Protein AF-A0A9R1NC69-F1 (afdb_monomer_lite)

Secondary structure (DSSP, 8-state):
-EEEEE--TTS--EEEEEPP-GGGTT-TT-EEEEEEEE-SS-EEEEEEEESGGGGTSSSS-GGG-EEETTEEEEEEEEEEETTTTEEEEES-S-TTEEEEE-SS-EEEEETTT-TTSPSSEEEEPHHHHHHTTTEEEEETTTTEEEEPP--TT--TTT----S----HHHHHHH-TTTT---

Structure (mmCIF, N/CA/C/O backbone):
data_AF-A0A9R1NC69-F1
#
_entry.id   AF-A0A9R1NC69-F1
#
loop_
_atom_site.group_PDB
_atom_site.id
_atom_site.type_symbol
_atom_site.label_atom_id
_atom_site.label_alt_id
_atom_site.label_comp_id
_atom_site.label_asym_id
_atom_site.label_entity_id
_atom_site.label_seq_id
_atom_site.pdbx_PDB_ins_code
_atom_site.Cartn_x
_atom_site.Cartn_y
_atom_site.Cartn_z
_atom_site.occupancy
_atom_site.B_iso_or_equiv
_atom_site.auth_seq_id
_atom_site.auth_comp_id
_atom_site.auth_asym_id
_atom_site.auth_atom_id
_atom_site.pdbx_PDB_model_num
ATOM 1 N N . MET A 1 1 ? 2.629 17.373 4.154 1.00 51.84 1 MET A N 1
ATOM 2 C CA . MET A 1 1 ? 1.199 17.495 4.528 1.00 51.84 1 MET A CA 1
ATOM 3 C C . MET A 1 1 ? 0.353 16.430 3.828 1.00 51.84 1 MET A C 1
ATOM 5 O O . MET A 1 1 ? 0.490 16.294 2.618 1.00 51.84 1 MET A O 1
ATOM 9 N N . ILE A 1 2 ? -0.500 15.682 4.546 1.00 61.69 2 ILE A N 1
ATOM 10 C CA . ILE A 1 2 ? -1.491 14.776 3.927 1.00 61.69 2 ILE A CA 1
ATOM 11 C C . ILE A 1 2 ? -2.899 15.218 4.316 1.00 61.69 2 ILE A C 1
ATOM 13 O O . ILE A 1 2 ? -3.173 15.509 5.479 1.00 61.69 2 ILE A O 1
ATOM 17 N N . ILE A 1 3 ? -3.775 15.267 3.319 1.00 61.38 3 ILE A N 1
ATOM 18 C CA . ILE A 1 3 ? -5.159 15.696 3.445 1.00 61.38 3 ILE A CA 1
ATOM 19 C C . ILE A 1 3 ? -6.050 14.462 3.301 1.00 61.38 3 ILE A C 1
ATOM 21 O O . ILE A 1 3 ? -5.959 13.750 2.303 1.00 61.38 3 ILE A O 1
ATOM 25 N N . THR A 1 4 ? -6.899 14.211 4.293 1.00 62.62 4 THR A N 1
ATOM 26 C CA . THR A 1 4 ? -7.886 13.125 4.276 1.00 62.62 4 THR A CA 1
ATOM 27 C C . THR A 1 4 ? -9.305 13.680 4.392 1.00 62.62 4 THR A C 1
ATOM 29 O O . THR A 1 4 ? -9.508 14.802 4.851 1.00 62.62 4 THR A O 1
ATOM 32 N N . LEU A 1 5 ? -10.292 12.907 3.945 1.00 64.12 5 LEU A N 1
ATOM 33 C CA . LEU A 1 5 ? -11.713 13.215 4.101 1.00 64.12 5 LEU A CA 1
ATOM 34 C C . LEU A 1 5 ? -12.236 12.470 5.328 1.00 64.12 5 LEU A C 1
ATOM 36 O O . LEU A 1 5 ? -12.232 11.238 5.349 1.00 64.12 5 LEU A O 1
ATOM 40 N N . ASP A 1 6 ? -12.693 13.209 6.336 1.00 67.06 6 ASP A N 1
ATOM 41 C CA . ASP A 1 6 ? -13.438 12.623 7.445 1.00 67.06 6 ASP A CA 1
ATOM 42 C C . ASP A 1 6 ? -14.880 12.367 6.992 1.00 67.06 6 ASP A C 1
ATOM 44 O O . ASP A 1 6 ? -15.592 13.280 6.570 1.00 67.06 6 ASP A O 1
ATOM 48 N N . LEU A 1 7 ? -15.279 11.096 7.043 1.00 63.34 7 LEU A N 1
ATOM 49 C CA . LEU A 1 7 ? -16.597 10.601 6.645 1.00 63.34 7 LEU A CA 1
ATOM 50 C C . LEU A 1 7 ? -17.394 10.093 7.853 1.00 63.34 7 LEU A C 1
ATOM 52 O O . LEU A 1 7 ? -18.187 9.156 7.718 1.00 63.34 7 LEU A O 1
ATOM 56 N N . THR A 1 8 ? -17.152 10.654 9.041 1.00 67.50 8 THR A N 1
ATOM 57 C CA . THR A 1 8 ? -17.889 10.304 10.258 1.00 67.50 8 THR A CA 1
ATOM 58 C C . THR A 1 8 ? -19.404 10.377 10.000 1.00 67.50 8 THR A C 1
ATOM 60 O O . THR A 1 8 ? -19.908 11.425 9.585 1.00 67.50 8 THR A O 1
ATOM 63 N N . PRO A 1 9 ? -20.156 9.276 10.212 1.00 53.94 9 PRO A N 1
ATOM 64 C CA . PRO A 1 9 ? -21.583 9.235 9.906 1.00 53.94 9 PRO A CA 1
ATOM 65 C C . PRO A 1 9 ? -22.365 10.333 10.638 1.00 53.94 9 PRO A C 1
ATOM 67 O O . PRO A 1 9 ? -22.242 10.477 11.852 1.00 53.94 9 PRO A O 1
ATOM 70 N N . GLY A 1 10 ? -23.199 11.079 9.908 1.00 62.34 10 GLY A N 1
ATOM 71 C CA . GLY A 1 10 ? -24.035 12.150 10.468 1.00 62.34 10 GLY A CA 1
ATOM 72 C C . GLY A 1 10 ? -23.364 13.525 10.555 1.00 62.34 10 GLY A C 1
ATOM 73 O O . GLY A 1 10 ? -24.004 14.473 11.003 1.00 62.34 10 GLY A O 1
ATOM 74 N N . VAL A 1 11 ? -22.116 13.651 10.099 1.00 63.06 11 VAL A N 1
ATOM 75 C CA . VAL A 1 11 ? -21.401 14.924 9.945 1.00 63.06 11 VAL A CA 1
ATOM 76 C C . VAL A 1 11 ? -21.141 15.151 8.456 1.00 63.06 11 VAL A C 1
ATOM 78 O O . VAL A 1 11 ? -20.907 14.196 7.713 1.00 63.06 11 VAL A O 1
ATOM 81 N N . GLU A 1 12 ? -21.215 16.401 7.992 1.00 68.44 12 GLU A N 1
ATOM 82 C CA . GLU A 1 12 ? -20.831 16.718 6.614 1.00 68.44 12 GLU A CA 1
ATOM 83 C C . GLU A 1 12 ? -19.361 16.331 6.362 1.00 68.44 12 GLU A C 1
ATOM 85 O O . GLU A 1 12 ? -18.511 16.547 7.240 1.00 68.44 12 GLU A O 1
ATOM 90 N N . PRO A 1 13 ? -19.039 15.767 5.178 1.00 67.56 13 PRO A N 1
ATOM 91 C CA . PRO A 1 13 ? -17.668 15.439 4.824 1.00 67.56 13 PRO A CA 1
ATOM 92 C C . PRO A 1 13 ? -16.796 16.682 4.941 1.00 67.56 13 PRO A C 1
ATOM 94 O O . PRO A 1 13 ? -17.046 17.684 4.270 1.00 67.56 13 PRO A O 1
ATOM 97 N N . HIS A 1 14 ? -15.760 16.621 5.770 1.00 65.31 14 HIS A N 1
ATOM 98 C CA . HIS A 1 14 ? -14.835 17.733 5.921 1.00 65.31 14 HIS A CA 1
ATOM 99 C C . HIS A 1 14 ? -13.393 17.275 5.752 1.00 65.31 14 HIS A C 1
ATOM 101 O O . HIS A 1 14 ? -13.011 16.131 6.005 1.00 65.31 14 HIS A O 1
ATOM 107 N N . MET A 1 15 ? -12.593 18.205 5.250 1.00 72.06 15 MET A N 1
ATOM 108 C CA . MET A 1 15 ? -11.191 17.991 4.959 1.00 72.06 15 MET A CA 1
ATOM 109 C C . MET A 1 15 ? -10.388 18.059 6.261 1.00 72.06 15 MET A C 1
ATOM 111 O O . MET A 1 15 ? -10.395 19.082 6.946 1.00 72.06 15 MET A O 1
ATOM 115 N N . VAL A 1 16 ? -9.683 16.982 6.595 1.00 65.94 16 VAL A N 1
ATOM 116 C CA . VAL A 1 16 ? -8.802 16.906 7.762 1.00 65.94 16 VAL A CA 1
ATOM 117 C C . VAL A 1 16 ? -7.356 16.915 7.294 1.00 65.94 16 VAL A C 1
ATOM 119 O O . VAL A 1 16 ? -6.918 16.068 6.514 1.00 65.94 16 VAL A O 1
ATOM 122 N N . CYS A 1 17 ? -6.600 17.888 7.793 1.00 72.88 17 CYS A N 1
ATOM 123 C CA . CYS A 1 17 ? -5.154 17.909 7.652 1.00 72.88 17 CYS A CA 1
ATOM 124 C C . CYS A 1 17 ? -4.542 17.030 8.745 1.00 72.88 17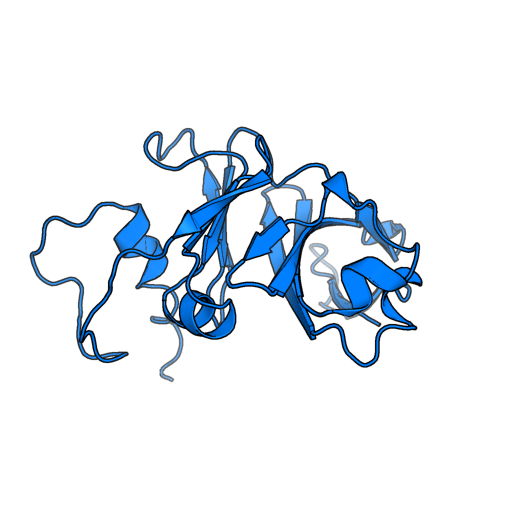 CYS A C 1
ATOM 126 O O . CYS A 1 17 ? -4.765 17.267 9.936 1.00 72.88 17 CYS A O 1
ATOM 128 N N . LEU A 1 18 ? -3.786 16.014 8.337 1.00 69.75 18 LEU A N 1
ATOM 129 C CA . LEU A 1 18 ? -2.946 15.242 9.243 1.00 69.75 18 LEU A CA 1
ATOM 130 C C . LEU A 1 18 ? -1.601 15.954 9.372 1.00 69.75 18 LEU A C 1
ATOM 132 O O . LEU A 1 18 ? -1.082 16.480 8.379 1.00 69.75 18 LEU A O 1
ATOM 136 N N . LEU A 1 19 ? -1.051 15.968 10.592 1.00 63.19 19 LEU A N 1
ATOM 137 C CA . LEU A 1 19 ? 0.266 16.546 10.870 1.00 63.19 19 LEU A CA 1
ATOM 138 C C . LEU A 1 19 ? 1.288 16.064 9.834 1.00 63.19 19 LEU A C 1
ATOM 140 O O . LEU A 1 19 ? 1.291 14.891 9.452 1.00 63.19 19 LEU A O 1
ATOM 144 N N . GLU A 1 20 ? 2.138 16.980 9.361 1.00 59.47 20 GLU A N 1
ATOM 145 C CA . GLU A 1 20 ? 3.217 16.618 8.449 1.00 59.47 20 GLU A CA 1
ATOM 146 C C . GLU A 1 20 ? 4.074 15.538 9.094 1.00 59.47 20 GLU A C 1
ATOM 148 O O . GLU A 1 20 ? 4.577 15.735 10.196 1.00 59.47 20 GLU A O 1
ATOM 153 N N . ASP A 1 21 ? 4.216 14.392 8.424 1.00 62.47 21 ASP A N 1
ATOM 154 C CA . ASP A 1 21 ? 5.148 13.361 8.861 1.00 62.47 21 ASP A CA 1
ATOM 155 C C . ASP A 1 21 ? 6.557 13.962 8.763 1.00 62.47 21 ASP A C 1
ATOM 157 O O . ASP A 1 21 ? 7.023 14.208 7.646 1.00 62.47 21 ASP A O 1
ATOM 161 N N . PRO A 1 22 ? 7.235 14.245 9.892 1.00 58.97 22 PRO A N 1
ATOM 162 C CA . PRO A 1 22 ? 8.525 14.926 9.877 1.00 58.97 22 PRO A CA 1
ATOM 163 C C . PRO A 1 22 ? 9.591 14.108 9.135 1.00 58.97 22 PRO A C 1
ATOM 165 O O . PRO A 1 22 ? 10.562 14.678 8.643 1.00 58.97 22 PRO A O 1
ATOM 168 N N . ARG A 1 23 ? 9.371 12.793 8.961 1.00 62.47 23 ARG A N 1
ATOM 169 C CA . ARG A 1 23 ? 10.196 11.918 8.114 1.00 62.47 23 ARG A CA 1
ATOM 170 C C . ARG A 1 23 ? 10.126 12.263 6.628 1.00 62.47 23 ARG A C 1
ATOM 1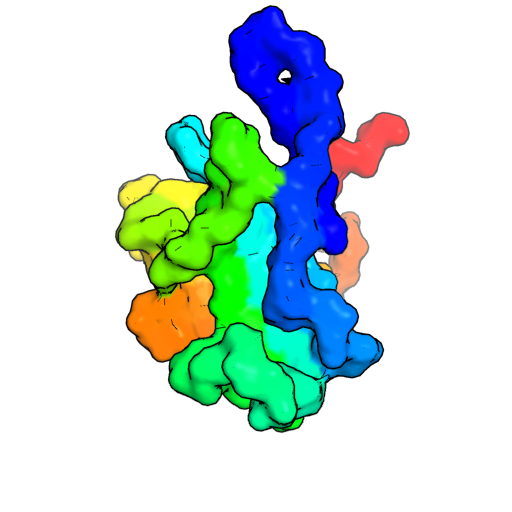72 O O . ARG A 1 23 ? 10.964 11.800 5.874 1.00 62.47 23 ARG A O 1
ATOM 179 N N . LEU A 1 24 ? 9.140 13.038 6.178 1.00 59.06 24 LEU A N 1
ATOM 180 C CA . LEU A 1 24 ? 8.973 13.411 4.769 1.00 59.06 24 LEU A CA 1
ATOM 181 C C . LEU A 1 24 ? 9.512 14.803 4.430 1.00 59.06 24 LEU A C 1
ATOM 183 O O . LEU A 1 24 ? 9.681 15.118 3.256 1.00 59.06 24 LEU A O 1
ATOM 187 N N . VAL A 1 25 ? 9.784 15.634 5.437 1.00 52.25 25 VAL A N 1
ATOM 188 C CA . VAL A 1 25 ? 10.065 17.069 5.258 1.00 52.25 25 VAL A CA 1
ATOM 189 C C . VAL A 1 25 ? 11.441 17.330 4.615 1.00 52.25 25 VAL A C 1
ATOM 191 O O . VAL A 1 25 ? 11.655 18.402 4.063 1.00 52.25 25 VAL A O 1
ATOM 194 N N . ASN A 1 26 ? 12.342 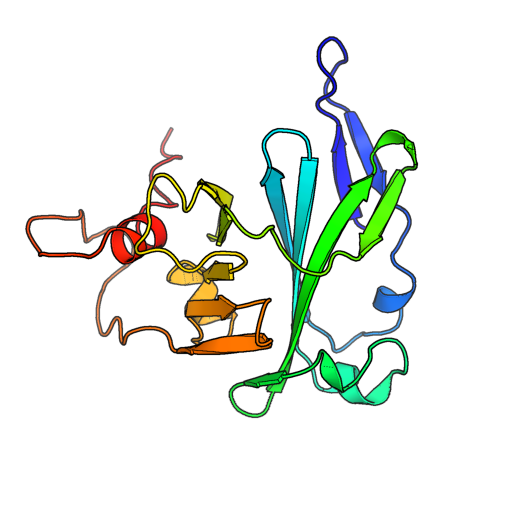16.338 4.583 1.00 54.28 26 ASN A N 1
ATOM 195 C CA . ASN A 1 26 ? 13.741 16.519 4.163 1.00 54.28 26 ASN A CA 1
ATOM 196 C C . ASN A 1 26 ? 14.188 15.681 2.948 1.00 54.28 26 ASN A C 1
ATOM 198 O O . ASN A 1 26 ? 15.388 15.516 2.731 1.00 54.28 26 ASN A O 1
ATOM 202 N N . HIS A 1 27 ? 13.273 15.139 2.139 1.00 60.41 27 HIS A N 1
ATOM 203 C CA . HIS A 1 27 ? 13.650 14.216 1.060 1.00 60.41 27 HIS A CA 1
ATOM 204 C C . HIS A 1 27 ? 13.265 14.712 -0.336 1.00 60.41 27 HIS A C 1
ATOM 206 O O . HIS A 1 27 ? 12.375 14.167 -0.980 1.00 60.41 27 HIS A O 1
ATOM 212 N N . HIS A 1 28 ? 13.994 15.711 -0.839 1.00 60.25 28 HIS A N 1
ATOM 213 C CA . HIS A 1 28 ? 13.793 16.268 -2.185 1.00 60.25 28 HIS A CA 1
ATOM 214 C C . HIS A 1 28 ? 13.991 15.263 -3.341 1.00 60.25 28 HIS A C 1
ATOM 216 O O . HIS A 1 28 ? 13.579 15.551 -4.460 1.00 60.25 28 HIS A O 1
ATOM 222 N N . GLU A 1 29 ? 14.569 14.083 -3.083 1.00 72.44 29 GLU A N 1
ATOM 223 C CA . GLU A 1 29 ? 14.797 13.033 -4.096 1.00 72.44 29 GLU A CA 1
ATOM 224 C C . GLU A 1 29 ? 14.098 11.700 -3.769 1.00 72.44 29 GLU A C 1
ATOM 226 O O . GLU A 1 29 ? 14.343 10.694 -4.435 1.00 72.44 29 GLU A O 1
ATOM 231 N N . THR A 1 30 ? 13.230 11.668 -2.750 1.00 79.25 30 THR A N 1
ATOM 232 C CA . THR A 1 30 ? 12.379 10.500 -2.481 1.00 79.25 30 THR A CA 1
ATOM 233 C C . THR A 1 30 ? 11.013 10.738 -3.100 1.00 79.25 30 THR A C 1
ATOM 235 O O . THR A 1 30 ? 10.306 11.677 -2.737 1.00 79.25 30 THR A O 1
ATOM 238 N N . ILE A 1 31 ? 10.622 9.866 -4.024 1.00 82.38 31 ILE A N 1
ATOM 239 C CA . ILE A 1 31 ? 9.283 9.875 -4.606 1.00 82.38 31 ILE A CA 1
ATOM 240 C C . ILE A 1 31 ? 8.374 9.042 -3.708 1.00 82.38 31 ILE A C 1
ATOM 242 O O . ILE A 1 31 ? 8.742 7.944 -3.292 1.00 82.38 31 ILE A O 1
ATOM 246 N N . ILE A 1 32 ? 7.192 9.579 -3.405 1.00 84.44 32 ILE A N 1
ATOM 247 C CA . ILE A 1 32 ? 6.233 8.973 -2.482 1.00 84.44 32 ILE A CA 1
ATOM 248 C C . ILE A 1 32 ? 4.882 8.871 -3.171 1.00 84.44 32 ILE A C 1
ATOM 250 O O . ILE A 1 32 ? 4.322 9.871 -3.619 1.00 84.44 32 ILE A O 1
ATOM 254 N N . TYR A 1 33 ? 4.333 7.666 -3.181 1.00 84.31 33 TYR A N 1
ATOM 255 C CA . TYR A 1 33 ? 2.970 7.389 -3.598 1.00 84.31 33 TYR A CA 1
ATOM 256 C C . TYR A 1 33 ? 2.165 6.910 -2.395 1.00 84.31 33 TYR A C 1
ATOM 258 O O . TYR A 1 33 ? 2.546 5.929 -1.765 1.00 84.31 33 TYR A O 1
ATOM 266 N N . SER A 1 34 ? 1.062 7.592 -2.080 1.00 86.12 34 SER A N 1
ATOM 267 C CA . SER A 1 34 ? 0.217 7.291 -0.917 1.00 86.12 34 SER A CA 1
ATOM 268 C C . SER A 1 34 ? -1.197 6.920 -1.354 1.00 86.12 34 SER A C 1
ATOM 270 O O . SER A 1 34 ? -1.806 7.643 -2.140 1.00 86.12 34 SER A O 1
ATOM 272 N N . TYR A 1 35 ? -1.739 5.840 -0.793 1.00 85.69 35 TYR A N 1
ATOM 273 C CA . TYR A 1 35 ? -3.075 5.334 -1.105 1.00 85.69 35 TYR A CA 1
ATOM 274 C C . TYR A 1 35 ? -3.863 5.068 0.166 1.00 85.69 35 TYR A C 1
ATOM 276 O O . TYR A 1 35 ? -3.378 4.375 1.057 1.00 85.69 35 TYR A O 1
ATOM 284 N N . LEU A 1 36 ? -5.090 5.580 0.238 1.00 88.25 36 LEU A N 1
ATOM 285 C CA . LEU A 1 36 ? -5.996 5.278 1.341 1.00 88.25 36 LEU A CA 1
ATOM 286 C C . LEU A 1 36 ? -6.719 3.966 1.068 1.00 88.25 36 LEU A C 1
ATOM 288 O O . LEU A 1 36 ? -7.487 3.883 0.121 1.00 88.25 36 LEU A O 1
ATOM 292 N N . VAL A 1 37 ? -6.509 2.977 1.927 1.00 86.69 37 VAL A N 1
ATOM 293 C CA . VAL A 1 37 ? -7.169 1.675 1.886 1.00 86.69 37 VAL A CA 1
ATOM 294 C C . VAL A 1 37 ? -8.148 1.594 3.051 1.00 86.69 37 VAL A C 1
ATOM 296 O O . VAL A 1 37 ? -7.766 1.669 4.219 1.00 86.69 37 VAL A O 1
ATOM 299 N N . ARG A 1 38 ? -9.436 1.432 2.747 1.00 83.19 38 ARG A N 1
ATOM 300 C CA . ARG A 1 38 ? -10.465 1.261 3.775 1.00 83.19 38 ARG A CA 1
ATOM 301 C C . ARG A 1 38 ? -10.520 -0.197 4.234 1.00 83.19 38 ARG A C 1
ATOM 303 O O . ARG A 1 38 ? -10.878 -1.075 3.454 1.00 83.19 38 ARG A O 1
ATOM 310 N N . SER A 1 39 ? -10.222 -0.420 5.509 1.00 76.56 39 SER A N 1
ATOM 311 C CA . SER A 1 39 ? -10.578 -1.626 6.257 1.00 76.56 39 SER A CA 1
ATOM 312 C C . SER A 1 39 ? -11.938 -1.420 6.937 1.00 76.56 39 SER A C 1
ATOM 314 O O . SER A 1 39 ? -12.395 -0.289 7.093 1.00 76.56 39 SER A O 1
ATOM 316 N N . HIS A 1 40 ? -12.615 -2.501 7.327 1.00 74.69 40 HIS A N 1
ATOM 317 C CA . HIS A 1 40 ? -13.974 -2.468 7.894 1.00 74.69 40 HIS A CA 1
ATOM 318 C C . HIS A 1 40 ? -14.175 -1.376 8.960 1.00 74.69 40 HIS A C 1
ATOM 320 O O . HIS A 1 40 ? -15.129 -0.603 8.880 1.00 74.69 40 HIS A O 1
ATOM 326 N N . ASP A 1 41 ? -13.264 -1.320 9.930 1.00 80.56 41 ASP A N 1
ATOM 327 C CA . ASP A 1 41 ? -13.284 -0.443 11.103 1.00 80.56 41 ASP A CA 1
ATOM 328 C C . ASP A 1 41 ? -12.187 0.632 11.079 1.00 80.56 41 ASP A C 1
ATOM 330 O O . ASP A 1 41 ? -12.144 1.492 11.954 1.00 80.56 41 ASP A O 1
ATOM 334 N N . ARG A 1 42 ? -11.288 0.584 10.091 1.00 85.12 42 ARG A N 1
ATOM 335 C CA . ARG A 1 42 ? -10.042 1.356 10.070 1.00 85.12 42 ARG A CA 1
ATOM 336 C C . ARG A 1 42 ? -9.762 1.927 8.695 1.00 85.12 42 ARG A C 1
ATOM 338 O O . ARG A 1 42 ? -10.062 1.315 7.674 1.00 85.12 42 ARG A O 1
ATOM 345 N N . MET A 1 43 ? -9.116 3.082 8.655 1.00 88.75 43 MET A N 1
ATOM 346 C CA . MET A 1 43 ? -8.563 3.631 7.424 1.00 88.75 43 MET A CA 1
ATOM 347 C C . MET A 1 43 ? -7.047 3.487 7.473 1.00 88.75 43 MET A C 1
ATOM 349 O O . MET A 1 43 ? -6.400 3.985 8.389 1.00 88.75 43 MET A O 1
ATOM 353 N N . LEU A 1 44 ? -6.491 2.773 6.502 1.00 91.12 44 LEU A N 1
ATOM 354 C CA . LEU A 1 44 ? -5.057 2.598 6.344 1.00 91.12 44 LEU A CA 1
ATOM 355 C C . LEU A 1 44 ? -4.561 3.488 5.211 1.00 91.12 44 LEU A C 1
ATOM 357 O O . LEU A 1 44 ? -5.286 3.788 4.267 1.00 91.12 44 LEU A O 1
ATOM 361 N N . MET A 1 45 ? -3.301 3.873 5.282 1.00 90.88 45 MET A N 1
ATOM 362 C CA . MET A 1 45 ? -2.563 4.514 4.217 1.00 90.88 45 MET A CA 1
ATOM 363 C C . MET A 1 45 ? -1.386 3.625 3.856 1.00 90.88 45 MET A C 1
ATOM 365 O O . MET A 1 45 ? -0.508 3.387 4.681 1.00 90.88 45 MET A O 1
ATOM 369 N N . VAL A 1 46 ? -1.375 3.144 2.620 1.00 89.81 46 VAL A N 1
ATOM 370 C CA . VAL A 1 46 ? -0.252 2.406 2.052 1.00 89.81 46 VAL A CA 1
ATOM 371 C C . VAL A 1 46 ? 0.634 3.404 1.326 1.00 89.81 46 VAL A C 1
ATOM 373 O O . VAL A 1 46 ? 0.149 4.120 0.448 1.00 89.81 46 VAL A O 1
ATOM 376 N N . ARG A 1 47 ? 1.916 3.469 1.691 1.00 89.62 47 ARG A N 1
ATOM 377 C CA . ARG A 1 47 ? 2.898 4.323 1.020 1.00 89.62 47 ARG A CA 1
ATOM 378 C C . ARG A 1 47 ? 3.962 3.487 0.343 1.00 89.62 47 ARG A C 1
ATOM 380 O O . ARG A 1 47 ? 4.553 2.623 0.979 1.00 89.62 47 ARG A O 1
ATOM 387 N N . TYR A 1 48 ? 4.246 3.808 -0.908 1.00 88.31 48 TYR A N 1
ATOM 388 C CA . TYR A 1 48 ? 5.446 3.355 -1.590 1.00 88.31 48 TYR A CA 1
ATOM 389 C C . TYR A 1 48 ? 6.404 4.521 -1.737 1.00 88.31 48 TYR A C 1
ATOM 391 O O . TYR A 1 48 ? 6.057 5.557 -2.307 1.00 88.31 48 TYR A O 1
ATOM 399 N N . LEU A 1 49 ? 7.598 4.338 -1.195 1.00 88.31 49 LEU A N 1
ATOM 400 C CA . LEU A 1 49 ? 8.684 5.291 -1.255 1.00 88.31 49 LEU A CA 1
ATOM 401 C C . LEU A 1 49 ? 9.812 4.668 -2.062 1.00 88.31 49 LEU A C 1
ATOM 403 O O . LEU A 1 49 ? 10.156 3.508 -1.844 1.00 88.31 49 LEU A O 1
ATOM 407 N N . PHE A 1 50 ? 10.425 5.439 -2.950 1.00 86.44 50 PHE A N 1
ATOM 408 C CA . PHE A 1 50 ? 11.667 5.033 -3.596 1.00 86.44 50 PHE A CA 1
ATOM 409 C C . PHE A 1 50 ? 12.548 6.239 -3.892 1.00 86.44 50 PHE A C 1
ATOM 411 O O . PHE A 1 50 ? 12.066 7.345 -4.146 1.00 86.44 50 PHE A O 1
ATOM 418 N N . GLY A 1 51 ? 13.855 6.013 -3.845 1.00 84.38 51 GLY A N 1
ATOM 419 C CA . GLY A 1 51 ? 14.854 7.058 -4.024 1.00 84.38 51 GLY A CA 1
ATOM 420 C C . GLY A 1 51 ? 16.138 6.742 -3.272 1.00 84.38 51 GLY A C 1
ATOM 421 O O . GLY A 1 51 ? 16.132 6.069 -2.243 1.00 84.38 51 GLY A O 1
ATOM 422 N N . THR A 1 52 ? 17.256 7.249 -3.780 1.00 79.81 52 THR A N 1
ATOM 423 C CA . THR A 1 52 ? 18.600 7.042 -3.214 1.00 79.81 52 THR A CA 1
ATOM 424 C C . THR A 1 52 ? 18.729 7.559 -1.780 1.00 79.81 52 THR A C 1
ATOM 426 O O . THR A 1 52 ? 19.463 6.980 -0.981 1.00 79.81 52 THR A O 1
ATOM 429 N N . ASN A 1 53 ? 17.960 8.590 -1.421 1.00 79.25 53 ASN A N 1
ATOM 430 C CA . ASN A 1 53 ? 17.990 9.202 -0.092 1.00 79.25 53 ASN A CA 1
ATOM 431 C C . ASN A 1 53 ? 17.354 8.361 1.017 1.00 79.25 53 ASN A C 1
ATOM 433 O O . ASN A 1 53 ? 17.574 8.669 2.189 1.00 79.25 53 ASN A O 1
ATOM 437 N N . LEU A 1 54 ? 16.634 7.279 0.687 1.00 80.44 54 LEU A N 1
ATOM 438 C CA . LEU A 1 54 ? 16.133 6.346 1.702 1.00 80.44 54 LEU A CA 1
ATOM 439 C C . LEU A 1 54 ? 17.269 5.753 2.549 1.00 80.44 54 LEU A C 1
ATOM 441 O O . LEU A 1 54 ? 17.065 5.500 3.730 1.00 80.44 54 LEU A O 1
ATOM 445 N N . LEU A 1 55 ? 18.467 5.606 1.975 1.00 76.69 55 LEU A N 1
ATOM 446 C CA . LEU A 1 55 ? 19.648 5.074 2.663 1.00 76.69 55 LEU A CA 1
ATOM 447 C C . LEU A 1 55 ? 20.490 6.146 3.380 1.00 76.69 55 LEU A C 1
ATOM 449 O O . LEU A 1 55 ? 21.384 5.803 4.142 1.00 76.69 55 LEU A O 1
ATOM 453 N N . GLN A 1 56 ? 20.255 7.440 3.134 1.00 70.38 56 GLN A N 1
ATOM 454 C CA . GLN A 1 56 ? 21.163 8.517 3.573 1.00 70.38 56 GLN A CA 1
ATOM 455 C C . GLN A 1 56 ? 20.617 9.368 4.735 1.00 70.38 56 GLN A C 1
ATOM 457 O O . GLN A 1 56 ? 21.336 10.203 5.277 1.00 70.38 56 GLN A O 1
ATOM 462 N N . GLY A 1 57 ? 19.350 9.184 5.126 1.00 62.56 57 GLY A N 1
ATOM 463 C CA . GLY A 1 57 ? 18.611 10.179 5.912 1.00 62.56 57 GLY A CA 1
ATOM 464 C C . GLY A 1 57 ? 18.326 9.878 7.386 1.00 62.56 57 GLY A C 1
ATOM 465 O O . GLY A 1 57 ? 17.667 10.696 8.019 1.00 62.56 57 GLY A O 1
ATOM 466 N N . GLY A 1 58 ? 18.723 8.724 7.938 1.00 60.91 58 GLY A N 1
ATOM 467 C CA . GLY A 1 58 ? 18.476 8.354 9.349 1.00 60.91 58 GLY A CA 1
ATOM 468 C C . GLY A 1 58 ? 16.999 8.281 9.794 1.00 60.91 58 GLY A C 1
ATOM 469 O O . GLY A 1 58 ? 16.726 7.987 10.953 1.00 60.91 58 GLY A O 1
ATOM 470 N N . GLY A 1 59 ? 16.041 8.553 8.900 1.00 66.19 59 GLY A N 1
ATOM 471 C CA . GLY A 1 59 ? 14.600 8.561 9.181 1.00 66.19 59 GLY A CA 1
ATOM 472 C C . GLY A 1 59 ? 13.910 7.204 9.020 1.00 66.19 59 GLY A C 1
ATOM 473 O O . GLY A 1 59 ? 12.741 7.070 9.388 1.00 66.19 59 GLY A O 1
ATOM 474 N N . TYR A 1 60 ? 14.620 6.210 8.482 1.00 75.75 60 TYR A N 1
ATOM 475 C CA . TYR A 1 60 ? 14.115 4.871 8.192 1.00 75.75 60 TYR A CA 1
ATOM 476 C C . TYR A 1 60 ? 15.163 3.816 8.548 1.00 75.75 60 TYR A C 1
ATOM 478 O O . TYR A 1 60 ? 16.349 4.020 8.296 1.00 75.75 60 TYR A O 1
ATOM 486 N N . ASN A 1 61 ? 14.718 2.687 9.104 1.00 80.94 61 ASN A N 1
ATOM 487 C CA . ASN A 1 61 ? 15.595 1.545 9.349 1.00 80.94 61 ASN A CA 1
ATOM 488 C C . ASN A 1 61 ? 15.952 0.872 8.017 1.00 80.94 61 ASN A C 1
ATOM 490 O O . ASN A 1 61 ? 15.071 0.641 7.184 1.00 80.94 61 ASN A O 1
ATOM 494 N N . GLU A 1 62 ? 17.222 0.504 7.843 1.00 82.81 62 GLU A N 1
ATOM 495 C CA . GLU A 1 62 ? 17.707 -0.191 6.640 1.00 82.81 62 GLU A CA 1
ATOM 496 C C . GLU A 1 62 ? 16.995 -1.535 6.411 1.00 82.81 62 GLU A C 1
ATOM 498 O O . GLU A 1 62 ? 16.749 -1.914 5.273 1.00 82.81 62 GLU A O 1
ATOM 503 N N . GLU A 1 63 ? 16.569 -2.216 7.480 1.00 85.69 63 GLU A N 1
ATOM 504 C CA . GLU A 1 63 ? 15.845 -3.501 7.434 1.00 85.69 63 GLU A CA 1
ATOM 505 C C . GLU A 1 63 ? 14.435 -3.427 6.814 1.00 85.69 63 GLU A C 1
ATOM 507 O O . GLU A 1 63 ? 13.801 -4.454 6.561 1.00 85.69 63 GLU A O 1
ATOM 512 N N . ASP A 1 64 ? 13.902 -2.219 6.636 1.00 85.50 64 ASP A N 1
ATOM 513 C CA . ASP A 1 64 ? 12.610 -1.967 5.994 1.00 85.50 64 ASP A CA 1
ATOM 514 C C . ASP A 1 64 ? 12.770 -1.544 4.527 1.00 85.50 64 ASP A C 1
ATOM 516 O O . ASP A 1 64 ? 11.776 -1.354 3.820 1.00 85.50 64 ASP A O 1
ATOM 520 N N . ILE A 1 65 ? 14.012 -1.340 4.082 1.00 88.62 65 ILE A N 1
ATOM 521 C CA . ILE A 1 65 ? 14.343 -0.898 2.735 1.00 88.62 65 ILE A CA 1
ATOM 522 C C . ILE A 1 65 ? 14.748 -2.126 1.928 1.00 88.62 65 ILE A C 1
ATOM 524 O O . ILE A 1 65 ? 15.677 -2.850 2.274 1.00 88.62 65 ILE A O 1
ATOM 528 N N . PHE A 1 66 ? 14.057 -2.348 0.817 1.00 87.56 66 PHE A N 1
ATOM 529 C CA . PHE A 1 66 ? 14.396 -3.388 -0.141 1.00 87.56 66 PHE A CA 1
ATOM 530 C C . PHE A 1 66 ? 14.964 -2.770 -1.416 1.00 87.56 66 PHE A C 1
ATOM 532 O O . PHE A 1 66 ? 14.626 -1.650 -1.806 1.00 87.56 66 PHE A O 1
ATOM 539 N N . MET A 1 67 ? 15.831 -3.523 -2.087 1.00 86.00 67 MET A N 1
ATOM 540 C CA . MET A 1 67 ? 16.363 -3.144 -3.391 1.00 86.00 67 MET A CA 1
ATOM 541 C C . MET A 1 67 ? 15.471 -3.724 -4.481 1.00 86.00 67 MET A C 1
ATOM 543 O O . MET A 1 67 ? 15.267 -4.935 -4.540 1.00 86.00 67 MET A O 1
ATOM 547 N N . TRP A 1 68 ? 14.967 -2.872 -5.370 1.00 81.44 68 TRP A N 1
ATOM 548 C CA . TRP A 1 68 ? 14.237 -3.320 -6.550 1.00 81.44 68 TRP A CA 1
ATOM 549 C C . TRP A 1 68 ? 14.739 -2.603 -7.799 1.00 81.44 68 TRP A C 1
ATOM 551 O O . TRP A 1 68 ? 14.666 -1.376 -7.885 1.00 81.44 68 TRP A O 1
ATOM 561 N N . GLN A 1 69 ? 15.277 -3.372 -8.754 1.00 81.19 69 GLN A N 1
ATOM 562 C CA . GLN A 1 69 ? 15.980 -2.848 -9.936 1.00 81.19 69 GLN A CA 1
ATOM 563 C C . GLN A 1 69 ? 16.985 -1.742 -9.563 1.00 81.19 69 GLN A C 1
ATOM 565 O O . GLN A 1 69 ? 16.907 -0.617 -10.062 1.00 81.19 69 GLN A O 1
ATOM 570 N N . ASP A 1 70 ? 17.858 -2.053 -8.600 1.00 81.88 70 ASP A N 1
ATOM 571 C CA . ASP A 1 70 ? 18.908 -1.167 -8.076 1.00 81.88 70 ASP A CA 1
ATOM 572 C C . ASP A 1 70 ? 18.409 0.154 -7.466 1.00 81.88 70 ASP A C 1
ATOM 574 O O . ASP A 1 70 ? 19.178 1.093 -7.265 1.00 81.88 70 ASP A O 1
ATOM 578 N N . CYS A 1 71 ? 17.121 0.235 -7.122 1.00 83.69 71 CYS A N 1
ATOM 579 C CA . CYS A 1 71 ? 16.547 1.383 -6.438 1.00 83.69 71 CYS A CA 1
ATOM 580 C C . CYS A 1 71 ? 16.121 1.025 -5.017 1.00 83.69 71 CYS A C 1
ATOM 582 O O . CYS A 1 71 ? 15.278 0.133 -4.848 1.00 83.69 71 CYS A O 1
ATOM 584 N N . PRO A 1 72 ? 16.644 1.743 -4.007 1.00 88.25 72 PRO A N 1
ATOM 585 C CA . PRO A 1 72 ? 16.143 1.635 -2.650 1.00 88.25 72 PRO A CA 1
ATOM 586 C C . PRO A 1 72 ? 14.659 1.979 -2.639 1.00 88.25 72 PRO A C 1
ATOM 588 O O . PRO A 1 72 ? 14.242 3.016 -3.165 1.00 88.25 72 PRO A O 1
ATOM 591 N N . SER A 1 73 ? 13.875 1.076 -2.073 1.00 87.81 73 SER A N 1
ATOM 592 C CA . SER A 1 73 ? 12.423 1.130 -2.042 1.00 87.81 73 SER A CA 1
ATOM 593 C C . SER A 1 73 ? 11.922 0.726 -0.662 1.00 87.81 73 SER A C 1
ATOM 595 O O . SER A 1 73 ? 12.537 -0.088 0.021 1.00 87.81 73 SER A O 1
ATOM 597 N N . ARG A 1 74 ? 10.790 1.282 -0.245 1.00 89.31 74 ARG A N 1
ATOM 598 C CA . ARG A 1 74 ? 10.154 0.974 1.035 1.00 89.31 74 ARG A CA 1
ATOM 599 C C . ARG A 1 74 ? 8.645 1.000 0.868 1.00 89.31 74 ARG A C 1
ATOM 601 O O . ARG A 1 74 ? 8.101 1.900 0.228 1.00 89.31 74 ARG A O 1
ATOM 608 N N . MET A 1 75 ? 7.982 0.013 1.455 1.00 90.88 75 MET A N 1
ATOM 609 C CA . MET A 1 75 ? 6.529 -0.038 1.538 1.00 90.88 75 MET A CA 1
ATOM 610 C C . MET A 1 75 ? 6.122 0.152 2.993 1.00 90.88 75 MET A C 1
ATOM 612 O O . MET A 1 75 ? 6.667 -0.494 3.882 1.00 90.88 75 MET A O 1
ATOM 616 N N . GLU A 1 76 ? 5.168 1.037 3.246 1.00 91.06 76 GLU A N 1
ATOM 617 C CA . GLU A 1 76 ? 4.696 1.333 4.594 1.00 91.06 76 GLU A CA 1
ATOM 618 C C . GLU A 1 76 ? 3.186 1.239 4.684 1.00 91.06 76 GLU A C 1
ATOM 620 O O . GLU A 1 76 ? 2.471 1.557 3.732 1.00 91.06 76 GLU A O 1
ATOM 625 N N . VAL A 1 77 ? 2.709 0.876 5.871 1.00 91.81 77 VAL A N 1
ATOM 626 C CA . VAL A 1 77 ? 1.300 0.964 6.234 1.00 91.81 77 VAL A CA 1
ATOM 627 C C . VAL A 1 77 ? 1.184 1.859 7.449 1.00 91.81 77 VAL A C 1
ATOM 629 O O . VAL A 1 77 ? 1.884 1.678 8.445 1.00 91.81 77 VAL A O 1
ATOM 632 N N . LEU A 1 78 ? 0.290 2.831 7.362 1.00 91.19 78 LEU A N 1
ATOM 633 C CA . LEU A 1 78 ? -0.026 3.742 8.446 1.00 91.19 78 LEU A CA 1
ATOM 634 C C . LEU A 1 78 ? -1.520 3.670 8.723 1.00 91.19 78 LEU A C 1
ATOM 636 O O . LEU A 1 78 ? -2.325 3.791 7.807 1.00 91.19 78 LEU A O 1
ATOM 640 N N . GLU A 1 79 ? -1.913 3.517 9.974 1.00 91.38 79 GLU A N 1
ATOM 641 C CA . GLU A 1 79 ? -3.292 3.749 10.374 1.00 91.38 79 GLU A CA 1
ATOM 642 C C . GLU A 1 79 ? -3.553 5.254 10.466 1.00 91.38 79 GLU A C 1
ATOM 644 O O . GLU A 1 79 ? -2.754 6.015 11.022 1.00 91.38 79 GLU A O 1
ATOM 649 N N . VAL A 1 80 ? -4.673 5.679 9.888 1.00 89.00 80 VAL A N 1
ATOM 650 C CA . VAL A 1 80 ? -5.148 7.057 9.927 1.00 89.00 80 VAL A CA 1
ATOM 651 C C . VAL A 1 80 ? -6.012 7.232 11.174 1.00 89.00 80 VAL A C 1
ATOM 653 O O . VAL A 1 80 ? -7.201 6.916 11.180 1.00 89.00 80 VAL A O 1
ATOM 656 N N . ASP A 1 81 ? -5.402 7.754 12.236 1.00 87.00 81 ASP A N 1
ATOM 657 C CA . ASP A 1 81 ? -6.071 8.100 13.491 1.00 87.00 81 ASP A CA 1
ATOM 658 C C . ASP A 1 81 ? -6.679 9.502 13.341 1.00 87.00 81 ASP A C 1
ATOM 660 O O . ASP A 1 81 ? -6.033 10.516 13.620 1.00 87.00 81 ASP A O 1
ATO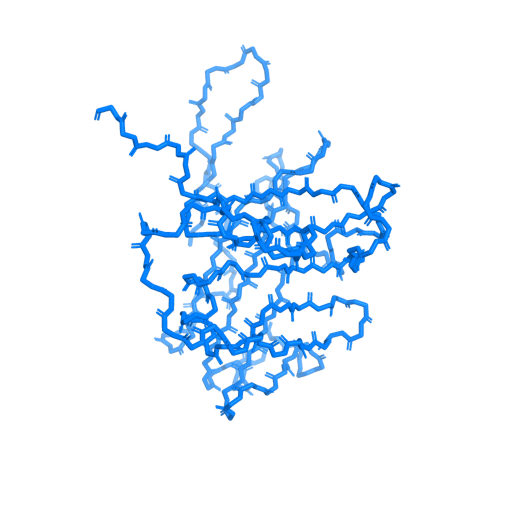M 664 N N . LEU A 1 82 ? -7.911 9.554 12.817 1.00 82.44 82 LEU A N 1
ATOM 665 C CA . LEU A 1 82 ? -8.653 10.803 12.602 1.00 82.44 82 LEU A CA 1
ATOM 666 C C . LEU A 1 82 ? -8.889 11.587 13.905 1.00 82.44 82 LEU A C 1
ATOM 668 O O . LEU A 1 82 ? -8.605 12.789 13.898 1.00 82.44 82 LEU A O 1
ATOM 672 N N . PRO A 1 83 ? -9.330 10.969 15.026 1.00 84.50 83 PRO A N 1
ATOM 673 C CA . PRO A 1 83 ? -9.537 11.697 16.278 1.00 84.50 83 PRO A CA 1
ATOM 674 C C . PRO A 1 83 ? -8.272 12.403 16.769 1.00 84.50 83 PRO A C 1
ATOM 676 O O . PRO A 1 83 ? -8.325 13.570 17.159 1.00 84.50 83 PRO A O 1
ATOM 679 N N . SER A 1 84 ? -7.123 11.724 16.697 1.00 84.69 84 SER A N 1
ATOM 680 C CA . SER A 1 84 ? -5.839 12.284 17.135 1.00 84.69 84 SER A CA 1
ATOM 681 C C . SER A 1 84 ? -5.070 13.000 16.017 1.00 84.69 84 SER A C 1
ATOM 683 O O . SER A 1 84 ? -3.960 13.477 16.252 1.00 84.69 84 SER A O 1
ATOM 685 N N . ARG A 1 85 ? -5.638 13.070 14.803 1.00 83.75 85 ARG A N 1
ATOM 686 C CA . ARG A 1 85 ? -5.084 13.717 13.596 1.00 83.75 85 ARG A CA 1
ATOM 687 C C . ARG A 1 85 ? -3.638 13.326 13.287 1.00 83.75 85 ARG A C 1
ATOM 689 O O . ARG A 1 85 ? -2.813 14.168 12.918 1.00 83.75 85 ARG A O 1
ATOM 696 N N . ARG A 1 86 ? -3.323 12.040 13.433 1.00 84.81 86 ARG A N 1
ATOM 697 C CA . ARG A 1 86 ? -1.964 11.509 13.265 1.00 84.81 86 ARG A CA 1
ATOM 698 C C . ARG A 1 86 ? -1.943 10.236 12.432 1.00 84.81 86 ARG A C 1
ATOM 700 O O . ARG A 1 86 ? -2.959 9.574 12.240 1.00 84.81 86 ARG A O 1
ATOM 707 N N . LEU A 1 87 ? -0.745 9.895 11.975 1.00 86.56 87 LEU A N 1
ATOM 708 C CA . LEU A 1 87 ? -0.454 8.646 11.285 1.00 86.56 87 LEU A CA 1
ATOM 709 C C . LEU A 1 87 ? 0.283 7.711 12.241 1.00 86.56 87 LEU A C 1
ATOM 711 O O . LEU A 1 87 ? 1.296 8.098 12.826 1.00 86.56 87 LEU A O 1
ATOM 715 N N . VAL A 1 88 ? -0.227 6.494 12.402 1.00 88.44 88 VAL A N 1
ATOM 716 C CA . VAL A 1 88 ? 0.346 5.484 13.300 1.00 88.44 88 VAL A CA 1
ATOM 717 C C . VAL A 1 88 ? 0.946 4.365 12.462 1.00 88.44 88 VAL A C 1
ATOM 719 O O . VAL A 1 88 ? 0.232 3.724 11.702 1.00 88.44 88 VAL A O 1
ATOM 722 N N . THR A 1 89 ? 2.252 4.129 12.577 1.00 89.12 89 THR A N 1
ATOM 723 C CA . THR A 1 89 ? 2.930 3.060 11.828 1.00 89.12 89 THR A CA 1
ATOM 724 C C . THR A 1 89 ? 2.363 1.687 12.184 1.00 89.12 89 THR A C 1
ATOM 726 O O . THR A 1 89 ? 2.176 1.382 13.359 1.00 89.12 89 THR A O 1
ATOM 729 N N . GLN A 1 90 ? 2.125 0.860 11.167 1.00 91.00 90 GLN A N 1
ATOM 730 C CA . GLN A 1 90 ? 1.634 -0.509 11.292 1.00 91.00 90 GLN A CA 1
ATOM 731 C C . GLN A 1 90 ? 2.622 -1.494 10.663 1.00 91.00 90 GLN A C 1
ATOM 733 O O . GLN A 1 90 ? 3.361 -1.152 9.741 1.00 91.00 90 GLN A O 1
ATOM 738 N N . HIS A 1 91 ? 2.597 -2.742 11.135 1.00 87.81 91 HIS A N 1
ATOM 739 C CA . HIS A 1 91 ? 3.432 -3.824 10.597 1.00 87.81 91 HIS A CA 1
ATOM 740 C C . HIS A 1 91 ? 2.903 -4.415 9.282 1.00 87.81 91 HIS A C 1
ATOM 742 O O . HIS A 1 91 ? 3.578 -5.220 8.652 1.00 87.81 91 HIS A O 1
ATOM 748 N N . GLY A 1 92 ? 1.698 -4.035 8.862 1.00 90.06 92 GLY A N 1
ATOM 749 C CA . GLY A 1 92 ? 1.086 -4.525 7.638 1.00 90.06 92 GLY A CA 1
ATOM 750 C C . GLY A 1 92 ? -0.403 -4.205 7.569 1.00 90.06 92 GLY A C 1
ATOM 751 O O . GLY A 1 92 ? -0.937 -3.455 8.386 1.00 90.06 92 GLY A O 1
ATOM 752 N N . ILE A 1 93 ? -1.073 -4.778 6.574 1.00 89.31 93 ILE A N 1
ATOM 753 C CA . ILE A 1 93 ? -2.492 -4.532 6.264 1.00 89.31 93 ILE A CA 1
ATOM 754 C C . ILE A 1 93 ? -3.425 -5.473 7.044 1.00 89.31 93 ILE A C 1
ATOM 756 O O . ILE A 1 93 ? -4.627 -5.225 7.150 1.00 89.31 93 ILE A O 1
ATOM 760 N N . GLY A 1 94 ? -2.868 -6.527 7.641 1.00 88.75 94 GLY A N 1
ATOM 761 C CA . GLY A 1 94 ? -3.579 -7.470 8.498 1.00 88.75 94 GLY A CA 1
ATOM 762 C C . GLY A 1 94 ? -3.553 -8.895 7.952 1.00 88.75 94 GLY A C 1
ATOM 763 O O . GLY A 1 94 ? -3.599 -9.131 6.747 1.00 88.75 94 GLY A O 1
ATOM 764 N N . SER A 1 95 ? -3.525 -9.867 8.863 1.00 88.38 95 SER A N 1
ATOM 765 C CA . SER A 1 95 ? -3.292 -11.291 8.567 1.00 88.38 95 SER A CA 1
ATOM 766 C C . SER A 1 95 ? -4.409 -11.998 7.793 1.00 88.38 95 SER A C 1
ATOM 768 O O . SER A 1 95 ? -4.244 -13.141 7.384 1.00 88.38 95 SER A O 1
ATOM 770 N N . ARG A 1 96 ? -5.557 -11.347 7.589 1.00 90.75 96 ARG A N 1
ATOM 771 C CA . ARG A 1 96 ? -6.728 -11.920 6.898 1.00 90.75 96 ARG A CA 1
ATOM 772 C C . ARG A 1 96 ? -7.182 -11.094 5.703 1.00 90.75 96 ARG A C 1
ATOM 774 O O . ARG A 1 96 ? -8.304 -11.262 5.221 1.00 90.75 96 ARG A O 1
ATOM 781 N N . CYS A 1 97 ? -6.339 -10.167 5.264 1.00 90.75 97 CYS A N 1
ATOM 782 C CA . CYS A 1 97 ? -6.683 -9.218 4.226 1.00 90.75 97 CYS A CA 1
ATOM 783 C C . CYS A 1 97 ? -5.523 -9.009 3.258 1.00 90.75 97 CYS A C 1
ATOM 785 O O . CYS A 1 97 ? -4.359 -9.136 3.628 1.00 90.75 97 CYS A O 1
ATOM 787 N N . ALA A 1 98 ? -5.859 -8.623 2.036 1.00 91.81 98 ALA A N 1
ATOM 788 C CA . ALA A 1 98 ? -4.924 -8.093 1.056 1.00 91.81 98 ALA A CA 1
ATOM 789 C C . ALA A 1 98 ? -5.481 -6.787 0.490 1.00 91.81 98 ALA A C 1
ATOM 791 O O . ALA A 1 98 ? -6.700 -6.610 0.414 1.00 91.81 98 ALA A O 1
ATOM 792 N N . ALA A 1 99 ? -4.602 -5.873 0.093 1.00 91.00 99 ALA A N 1
ATOM 793 C CA . ALA A 1 99 ? -4.994 -4.646 -0.586 1.00 91.00 99 ALA A CA 1
ATOM 794 C C . ALA A 1 99 ? -4.634 -4.717 -2.067 1.00 91.00 99 ALA A C 1
ATOM 796 O O . ALA A 1 99 ? -3.535 -5.116 -2.424 1.00 91.00 99 ALA A O 1
ATOM 797 N N . PHE A 1 100 ? -5.544 -4.275 -2.920 1.00 88.25 100 PHE A N 1
ATOM 798 C CA . PHE A 1 100 ? -5.333 -4.078 -4.345 1.00 88.25 100 PHE A CA 1
ATOM 799 C C . PHE A 1 100 ? -5.300 -2.579 -4.594 1.00 88.25 100 PHE A C 1
ATOM 801 O O . PHE A 1 100 ? -6.270 -1.882 -4.298 1.00 88.25 100 PHE A O 1
ATOM 808 N N . VAL A 1 101 ? -4.180 -2.080 -5.099 1.00 84.56 101 VAL A N 1
ATOM 809 C CA . VAL A 1 101 ? -3.930 -0.664 -5.354 1.00 84.56 101 VAL A CA 1
ATOM 810 C C . VAL A 1 101 ? -3.888 -0.446 -6.857 1.00 84.56 101 VAL A C 1
ATOM 812 O O . VAL A 1 101 ? -2.993 -0.931 -7.551 1.00 84.56 101 VAL A O 1
ATOM 815 N N . GLY A 1 102 ? -4.878 0.280 -7.366 1.00 77.62 102 GLY A N 1
ATOM 816 C CA . GLY A 1 102 ? -4.909 0.741 -8.744 1.00 77.62 102 GLY A CA 1
ATOM 817 C C . GLY A 1 102 ? -4.616 2.227 -8.884 1.00 77.62 102 GLY A C 1
ATOM 818 O O . GLY A 1 102 ? -4.360 2.929 -7.910 1.00 77.62 102 GLY A O 1
ATOM 819 N N . ALA A 1 103 ? -4.693 2.707 -10.125 1.00 70.25 103 ALA A N 1
ATOM 820 C CA . ALA A 1 103 ? -4.453 4.112 -10.450 1.00 70.25 103 ALA A CA 1
ATOM 821 C C . ALA A 1 103 ? -5.477 5.059 -9.799 1.00 70.25 103 ALA A C 1
ATOM 823 O O . ALA A 1 103 ? -5.125 6.167 -9.403 1.00 70.25 103 ALA A O 1
ATOM 824 N N . SER A 1 104 ? -6.736 4.624 -9.684 1.00 69.38 104 SER A N 1
ATOM 825 C CA . SER A 1 104 ? -7.836 5.470 -9.192 1.00 69.38 104 SER A CA 1
ATOM 826 C C . SER A 1 104 ? -8.534 4.927 -7.951 1.00 69.38 104 SER A C 1
ATOM 828 O O . SER A 1 104 ? -9.172 5.690 -7.227 1.00 69.38 104 SER A O 1
ATOM 830 N N . HIS A 1 105 ? -8.432 3.624 -7.688 1.00 76.56 105 HIS A N 1
ATOM 831 C CA . HIS A 1 105 ? -9.133 2.993 -6.577 1.00 76.56 105 HIS A CA 1
ATOM 832 C C . HIS A 1 105 ? -8.242 1.996 -5.856 1.00 76.56 105 HIS A C 1
ATOM 834 O O . HIS A 1 105 ? -7.343 1.387 -6.436 1.00 76.56 105 HIS A O 1
ATOM 840 N N . THR A 1 106 ? -8.561 1.800 -4.584 1.00 83.81 106 THR A N 1
ATOM 841 C CA . THR A 1 106 ? -8.014 0.723 -3.774 1.00 83.81 106 THR A CA 1
ATOM 842 C C . THR A 1 106 ? -9.137 -0.148 -3.256 1.00 83.81 106 THR A C 1
ATOM 844 O O . THR A 1 106 ? -10.173 0.370 -2.834 1.00 83.81 106 THR A O 1
ATOM 847 N N . VAL A 1 107 ? -8.910 -1.452 -3.203 1.00 85.81 107 VAL A N 1
ATOM 848 C CA . VAL A 1 107 ? -9.859 -2.399 -2.624 1.00 85.81 107 VAL A CA 1
ATOM 849 C C . VAL A 1 107 ? -9.134 -3.261 -1.611 1.00 85.81 107 VAL A C 1
ATOM 851 O O . VAL A 1 107 ? -8.073 -3.804 -1.897 1.00 85.81 107 VAL A O 1
ATOM 854 N N . MET A 1 108 ? -9.719 -3.407 -0.429 1.00 88.62 108 MET A N 1
ATOM 855 C CA . MET A 1 108 ? -9.279 -4.388 0.552 1.00 88.62 108 MET A CA 1
ATOM 856 C C . MET A 1 108 ? -10.159 -5.627 0.425 1.00 88.62 108 MET A C 1
ATOM 858 O O . MET A 1 108 ? -11.387 -5.525 0.435 1.00 88.62 108 MET A O 1
ATOM 862 N N . VAL A 1 109 ? -9.541 -6.794 0.290 1.00 87.62 109 VAL A N 1
ATOM 863 C CA . VAL A 1 109 ? -10.242 -8.075 0.174 1.00 87.62 109 VAL A CA 1
ATOM 864 C C . VAL A 1 109 ? -9.889 -8.971 1.348 1.00 87.62 109 VAL A C 1
ATOM 866 O O . VAL A 1 109 ? -8.751 -8.985 1.808 1.00 87.62 109 VAL A O 1
ATOM 869 N N . SER A 1 110 ? -10.871 -9.732 1.827 1.00 88.06 110 SER A N 1
ATOM 870 C CA . SER A 1 110 ? -10.649 -10.754 2.849 1.00 88.06 110 SER A CA 1
ATOM 871 C C . SER A 1 110 ? -10.065 -12.011 2.207 1.00 88.06 110 SER A C 1
ATOM 873 O O . SER A 1 110 ? -10.665 -12.570 1.285 1.00 88.06 110 SER A O 1
ATOM 875 N N . THR A 1 111 ? -8.932 -12.487 2.719 1.00 89.62 111 THR A N 1
ATOM 876 C CA . THR A 1 111 ? -8.309 -13.740 2.268 1.00 89.62 111 THR A CA 1
ATOM 877 C C . THR A 1 111 ? -9.057 -14.977 2.759 1.00 89.62 111 THR A C 1
ATOM 879 O O . THR A 1 111 ? -8.899 -16.048 2.187 1.00 89.62 111 THR A O 1
ATOM 882 N N . GLU A 1 112 ? -9.968 -14.843 3.729 1.00 89.50 112 GLU A N 1
ATOM 883 C CA . GLU A 1 112 ? -10.879 -15.934 4.112 1.00 89.50 112 GLU A CA 1
ATOM 884 C C . GLU A 1 112 ? -11.851 -16.284 2.977 1.00 89.50 112 GLU A C 1
ATOM 886 O O . GLU A 1 112 ? -12.208 -17.444 2.792 1.00 89.50 112 GLU A O 1
ATOM 891 N N . LYS A 1 113 ? -12.265 -15.282 2.188 1.00 85.94 113 LYS A N 1
ATOM 892 C CA . LYS A 1 113 ? -13.115 -15.489 1.003 1.00 85.94 113 LYS A CA 1
ATOM 893 C C . LYS A 1 113 ? -12.313 -15.915 -0.224 1.00 85.94 113 LYS A C 1
ATOM 895 O O . L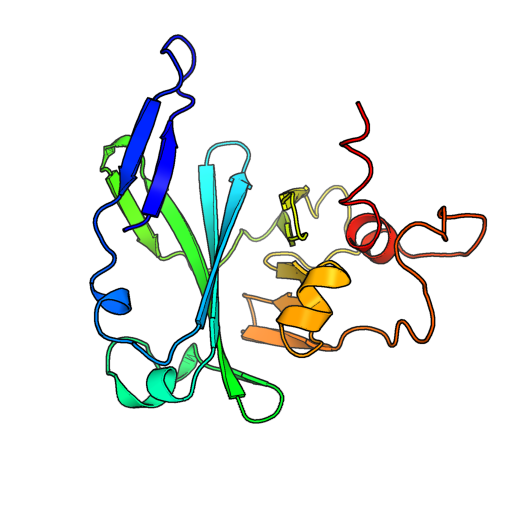YS A 1 113 ? -12.871 -16.518 -1.138 1.00 85.94 113 LYS A O 1
ATOM 900 N N . PHE A 1 114 ? -11.023 -15.592 -0.244 1.00 83.81 114 PHE A N 1
ATOM 901 C CA . PHE A 1 114 ? -10.133 -15.792 -1.380 1.00 83.81 114 PHE A CA 1
ATOM 902 C C . PHE A 1 114 ? -8.799 -16.384 -0.902 1.00 83.81 114 PHE A C 1
ATOM 904 O O . PHE A 1 114 ? -7.802 -15.666 -0.831 1.00 83.81 114 PHE A O 1
ATOM 911 N N . PRO A 1 115 ? -8.762 -17.689 -0.575 1.00 75.56 115 PRO A N 1
ATOM 912 C CA . PRO A 1 115 ? -7.610 -18.320 0.079 1.00 75.56 115 PRO A CA 1
ATOM 913 C C . PRO A 1 115 ? -6.357 -18.392 -0.804 1.00 75.56 115 PRO A C 1
ATOM 915 O O . PRO A 1 115 ? -5.267 -18.639 -0.305 1.00 75.56 115 PRO A O 1
ATOM 918 N N . TRP A 1 116 ? -6.509 -18.176 -2.112 1.00 80.69 116 TRP A N 1
ATOM 919 C CA . TRP A 1 116 ? -5.410 -18.118 -3.077 1.00 80.69 116 TRP A CA 1
ATOM 920 C C . TRP A 1 116 ? -4.663 -16.777 -3.059 1.00 80.69 116 TRP A C 1
ATOM 922 O O . TRP A 1 116 ? -3.589 -16.675 -3.639 1.00 80.69 116 TRP A O 1
ATOM 932 N N . ILE A 1 117 ? -5.228 -15.750 -2.414 1.00 86.56 117 ILE A N 1
ATOM 933 C CA . ILE A 1 117 ? -4.607 -14.431 -2.277 1.00 86.56 117 ILE A CA 1
ATOM 934 C C . ILE A 1 117 ? -3.709 -14.436 -1.040 1.00 86.56 117 ILE A C 1
ATOM 936 O O . ILE A 1 117 ? -4.133 -14.830 0.049 1.00 86.56 117 ILE A O 1
ATOM 940 N N . ILE A 1 118 ? -2.484 -13.939 -1.199 1.00 89.56 118 ILE A N 1
ATOM 941 C CA . ILE A 1 118 ? -1.524 -13.797 -0.107 1.00 89.56 118 ILE A CA 1
ATOM 942 C C . ILE A 1 118 ? -2.060 -12.758 0.881 1.00 89.56 118 ILE A C 1
ATOM 944 O O . ILE A 1 118 ? -2.364 -11.620 0.520 1.00 89.56 118 ILE A O 1
ATOM 948 N N . SER A 1 119 ? -2.195 -13.156 2.143 1.00 92.50 119 SER A N 1
ATOM 949 C CA . SER A 1 119 ? -2.583 -12.254 3.225 1.00 92.50 119 SER A CA 1
ATOM 950 C C . SER A 1 119 ? -1.467 -11.289 3.582 1.00 92.50 119 SER A C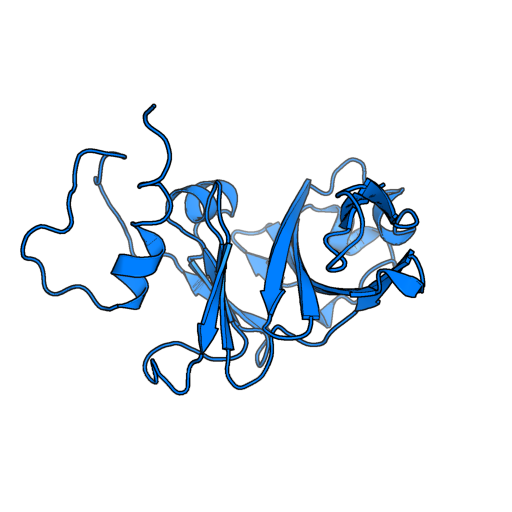 1
ATOM 952 O O . SER A 1 119 ? -0.294 -11.593 3.395 1.00 92.50 119 SER A O 1
ATOM 954 N N . ASN A 1 120 ? -1.830 -10.164 4.194 1.00 93.88 120 ASN A N 1
ATOM 955 C CA . ASN A 1 120 ? -0.884 -9.142 4.615 1.00 93.88 120 ASN A CA 1
ATOM 956 C C . ASN A 1 120 ? 0.005 -8.676 3.446 1.00 93.88 120 ASN A C 1
ATOM 958 O O . ASN A 1 120 ? 1.219 -8.538 3.584 1.00 93.88 120 ASN A O 1
ATOM 962 N N . ALA A 1 121 ? -0.610 -8.469 2.278 1.00 93.19 121 ALA A N 1
ATOM 963 C CA . ALA A 1 121 ? 0.077 -8.110 1.044 1.00 93.19 121 ALA A CA 1
ATOM 964 C C . ALA A 1 121 ? -0.635 -6.983 0.281 1.00 93.19 121 ALA A C 1
ATOM 966 O O . ALA A 1 121 ? -1.843 -6.761 0.435 1.00 93.19 121 ALA A O 1
ATOM 967 N N . VAL A 1 122 ? 0.129 -6.281 -0.557 1.00 91.75 122 VAL A N 1
ATOM 968 C CA . VAL A 1 122 ? -0.357 -5.266 -1.501 1.00 91.75 122 VAL A CA 1
ATOM 969 C C . VAL A 1 122 ? -0.114 -5.740 -2.914 1.00 91.75 122 VAL A C 1
ATOM 971 O O . VAL A 1 122 ? 1.026 -5.975 -3.291 1.00 91.75 122 VAL A O 1
ATOM 974 N N . TYR A 1 123 ? -1.178 -5.795 -3.696 1.00 89.12 123 TYR A N 1
ATOM 975 C CA . TYR A 1 123 ? -1.191 -6.087 -5.115 1.00 89.12 123 TYR A CA 1
ATOM 976 C C . TYR A 1 123 ? -1.321 -4.774 -5.899 1.00 89.12 123 TYR A C 1
ATOM 978 O O . TYR A 1 123 ? -2.222 -3.976 -5.646 1.00 89.12 123 TYR A O 1
ATOM 986 N N . LEU A 1 124 ? -0.419 -4.531 -6.843 1.00 83.25 124 LEU A N 1
ATOM 987 C CA . LEU A 1 124 ? -0.375 -3.345 -7.695 1.00 83.25 124 LEU A CA 1
ATOM 988 C C . LEU A 1 124 ? -0.990 -3.627 -9.058 1.00 83.25 124 LEU A C 1
ATOM 990 O O . LEU A 1 124 ? -0.498 -4.478 -9.796 1.00 83.25 124 LEU A O 1
ATOM 994 N N . ASN A 1 125 ? -2.010 -2.869 -9.448 1.00 78.06 125 ASN A N 1
ATOM 995 C CA . ASN A 1 125 ? -2.605 -3.016 -10.773 1.00 78.06 125 ASN A CA 1
ATOM 996 C C . ASN A 1 125 ? -1.567 -2.781 -11.894 1.00 78.06 125 ASN A C 1
ATOM 998 O O . ASN A 1 125 ? -0.490 -2.229 -11.665 1.00 78.06 125 ASN A O 1
ATOM 1002 N N . TYR A 1 126 ? -1.900 -3.152 -13.132 1.00 73.56 126 TYR A N 1
ATOM 1003 C CA . TYR A 1 126 ? -0.977 -3.019 -14.270 1.00 73.56 126 TYR A CA 1
ATOM 1004 C C . TYR A 1 126 ? -0.385 -1.603 -14.438 1.00 73.56 126 TYR A C 1
ATOM 1006 O O . TYR A 1 126 ? 0.810 -1.452 -14.695 1.00 73.56 126 TYR A O 1
ATOM 1014 N N . CYS A 1 127 ? -1.197 -0.557 -14.256 1.00 71.31 127 CYS A N 1
ATOM 1015 C CA . CYS A 1 127 ? -0.732 0.829 -14.339 1.00 71.31 127 CYS A CA 1
ATOM 1016 C C . CYS A 1 127 ? 0.294 1.136 -13.239 1.00 71.31 127 CYS A C 1
ATOM 1018 O O . CYS A 1 127 ? 1.340 1.728 -13.509 1.00 71.31 127 CYS A O 1
ATOM 1020 N N . MET A 1 128 ? 0.022 0.683 -12.014 1.00 75.12 128 MET A N 1
ATOM 1021 C CA . MET A 1 128 ? 0.903 0.889 -10.875 1.00 75.12 128 MET A CA 1
ATOM 1022 C C . MET A 1 128 ? 2.191 0.080 -10.989 1.00 75.12 128 MET A C 1
ATOM 1024 O O . MET A 1 128 ? 3.244 0.596 -10.641 1.00 75.12 128 MET A O 1
ATOM 1028 N N . GLN A 1 129 ? 2.156 -1.121 -11.570 1.00 76.12 129 GLN A N 1
ATOM 1029 C CA . GLN A 1 129 ? 3.365 -1.899 -11.861 1.00 76.12 129 GLN A CA 1
ATOM 1030 C C . GLN A 1 129 ? 4.341 -1.109 -12.740 1.00 76.12 129 GLN A C 1
ATOM 1032 O O . GLN A 1 129 ? 5.534 -1.101 -12.464 1.00 76.12 129 GLN A O 1
ATOM 1037 N N . GLY A 1 130 ? 3.861 -0.411 -13.776 1.00 69.88 130 GLY A N 1
ATOM 1038 C CA . GLY A 1 130 ? 4.720 0.425 -14.623 1.00 69.88 130 GLY A CA 1
ATOM 1039 C C . GLY A 1 130 ? 5.356 1.590 -13.860 1.00 69.88 130 GLY A C 1
ATOM 1040 O O . GLY A 1 130 ? 6.542 1.869 -14.021 1.00 69.88 130 GLY A O 1
ATOM 1041 N N . VAL A 1 131 ? 4.586 2.234 -12.982 1.00 71.56 131 VAL A N 1
ATOM 1042 C CA . VAL A 1 131 ? 5.074 3.333 -12.135 1.00 71.56 131 VAL A CA 1
ATOM 1043 C C . VAL A 1 131 ? 6.064 2.825 -11.069 1.00 71.56 131 VAL A C 1
ATOM 1045 O O . VAL A 1 131 ? 7.010 3.525 -10.719 1.00 71.56 131 VAL A O 1
ATOM 1048 N N . PHE A 1 132 ? 5.885 1.593 -10.587 1.00 71.50 132 PHE A N 1
ATOM 1049 C CA . PHE A 1 132 ? 6.597 1.006 -9.446 1.00 71.50 132 PHE A CA 1
ATOM 1050 C C . PHE A 1 132 ? 7.680 0.021 -9.913 1.00 71.50 132 PHE A C 1
ATOM 1052 O O . PHE A 1 132 ? 7.985 -0.964 -9.243 1.00 71.50 132 PHE A O 1
ATOM 1059 N N . ARG A 1 133 ? 8.269 0.269 -11.092 1.00 70.81 133 ARG A N 1
ATOM 1060 C CA . ARG A 1 133 ? 9.409 -0.498 -11.631 1.00 70.81 133 ARG A CA 1
ATOM 1061 C C . ARG A 1 133 ? 9.145 -2.007 -11.792 1.00 70.81 133 ARG A C 1
ATOM 1063 O O . ARG A 1 133 ? 10.065 -2.813 -11.733 1.00 70.81 133 ARG A O 1
ATOM 1070 N N . HIS A 1 134 ? 7.903 -2.401 -12.053 1.00 71.69 134 HIS A N 1
ATOM 1071 C CA . HIS A 1 134 ? 7.471 -3.747 -12.455 1.00 71.69 134 HIS A CA 1
ATOM 1072 C C . HIS A 1 134 ? 7.458 -4.851 -11.378 1.00 71.69 134 HIS A C 1
ATOM 1074 O O . HIS A 1 134 ? 7.526 -6.031 -11.734 1.00 71.69 134 HIS A O 1
ATOM 1080 N N . PHE A 1 135 ? 7.313 -4.538 -10.085 1.00 77.12 135 PHE A N 1
ATOM 1081 C CA . PHE A 1 135 ? 6.803 -5.546 -9.137 1.00 77.12 135 PHE A CA 1
ATOM 1082 C C . PHE A 1 135 ? 5.271 -5.507 -9.088 1.00 77.12 135 PHE A C 1
ATOM 1084 O O . PHE A 1 135 ? 4.669 -4.452 -9.278 1.00 77.12 135 PHE A O 1
ATOM 1091 N N . ALA A 1 136 ? 4.639 -6.660 -8.869 1.00 79.44 136 ALA A N 1
ATOM 1092 C CA . ALA A 1 136 ? 3.186 -6.792 -8.775 1.00 79.44 136 ALA A CA 1
ATOM 1093 C C . ALA A 1 136 ? 2.689 -6.901 -7.341 1.00 79.44 136 ALA A C 1
ATOM 1095 O O . ALA A 1 136 ? 1.616 -6.382 -7.058 1.00 79.44 136 ALA A O 1
ATOM 1096 N N . THR A 1 137 ? 3.443 -7.540 -6.449 1.00 88.19 137 THR A N 1
ATOM 1097 C CA . THR A 1 137 ? 2.985 -7.755 -5.074 1.00 88.19 137 THR A CA 1
ATOM 1098 C C . THR A 1 137 ? 4.092 -7.445 -4.083 1.00 88.19 137 THR A C 1
ATOM 1100 O O . THR A 1 137 ? 5.245 -7.787 -4.334 1.00 88.19 137 THR A O 1
ATOM 1103 N N . TYR A 1 138 ? 3.746 -6.804 -2.970 1.00 91.62 138 TYR A N 1
ATOM 1104 C CA . TYR A 1 138 ? 4.605 -6.669 -1.796 1.00 91.62 138 TYR A CA 1
ATOM 1105 C C . TYR A 1 138 ? 3.980 -7.408 -0.615 1.00 91.62 138 TYR A C 1
ATOM 1107 O O . TYR A 1 138 ? 2.816 -7.165 -0.289 1.00 91.62 138 TYR A O 1
ATOM 1115 N N . CYS A 1 139 ? 4.746 -8.283 0.024 1.00 92.81 139 CYS A N 1
ATOM 1116 C CA . CYS A 1 139 ? 4.332 -9.089 1.165 1.00 92.81 139 CYS A CA 1
ATOM 1117 C C . CYS A 1 139 ? 4.939 -8.495 2.443 1.00 92.81 139 CYS A C 1
ATOM 1119 O O . CYS A 1 139 ? 6.155 -8.378 2.551 1.00 92.81 139 CYS A O 1
ATOM 1121 N N . PHE A 1 140 ? 4.114 -8.099 3.418 1.00 92.25 140 PHE A N 1
ATOM 1122 C CA . PHE A 1 140 ? 4.620 -7.468 4.648 1.00 92.25 140 PHE A CA 1
ATOM 1123 C C . PHE A 1 140 ? 5.236 -8.467 5.633 1.00 92.25 140 PHE A C 1
ATOM 1125 O O . PHE A 1 140 ? 6.095 -8.079 6.418 1.00 92.25 140 PHE A O 1
ATOM 1132 N N . GLU A 1 141 ? 4.805 -9.730 5.597 1.00 89.50 141 GLU A N 1
ATOM 1133 C CA . GLU A 1 141 ? 5.264 -10.775 6.524 1.00 89.50 141 GLU A CA 1
ATOM 1134 C C . GLU A 1 141 ? 6.773 -11.033 6.400 1.00 89.50 141 GLU A C 1
ATOM 1136 O O . GLU A 1 141 ? 7.496 -11.084 7.390 1.00 89.50 141 GLU A O 1
ATOM 1141 N N . ASP A 1 142 ? 7.247 -11.166 5.165 1.00 87.88 142 ASP A N 1
ATOM 1142 C CA . ASP A 1 142 ? 8.629 -11.495 4.813 1.00 87.88 142 ASP A CA 1
ATOM 1143 C C . ASP A 1 142 ? 9.357 -10.329 4.123 1.00 87.88 142 ASP A C 1
ATOM 1145 O O . ASP A 1 142 ? 10.527 -10.453 3.760 1.00 87.88 142 ASP A O 1
ATOM 1149 N N . LYS A 1 143 ? 8.673 -9.189 3.953 1.00 89.12 143 LYS A N 1
ATOM 1150 C CA . LYS A 1 143 ? 9.152 -7.990 3.250 1.00 89.12 143 LYS A CA 1
ATOM 1151 C C . LYS A 1 143 ? 9.606 -8.278 1.813 1.00 89.12 143 LYS A C 1
ATOM 1153 O O . LYS A 1 143 ? 10.498 -7.600 1.298 1.00 89.12 143 LYS A O 1
ATOM 1158 N N . THR A 1 144 ? 9.007 -9.273 1.155 1.00 87.62 144 THR A N 1
ATOM 1159 C CA . THR A 1 144 ? 9.379 -9.663 -0.210 1.00 87.62 144 THR A CA 1
ATOM 1160 C C . THR A 1 144 ? 8.538 -8.971 -1.275 1.00 87.62 144 THR A C 1
ATOM 1162 O O . THR A 1 144 ? 7.431 -8.481 -1.041 1.00 87.62 144 THR A O 1
ATOM 1165 N N . THR A 1 145 ? 9.087 -8.932 -2.488 1.00 86.62 145 THR A N 1
ATOM 1166 C CA . THR A 1 145 ? 8.386 -8.483 -3.690 1.00 86.62 145 THR A CA 1
ATOM 1167 C C . THR A 1 145 ? 8.235 -9.631 -4.673 1.00 86.62 145 THR A C 1
ATOM 1169 O O . THR A 1 145 ? 9.157 -10.417 -4.893 1.00 86.62 145 THR A O 1
ATOM 1172 N N . ILE A 1 146 ? 7.072 -9.704 -5.309 1.00 84.75 146 ILE A N 1
ATOM 1173 C CA . ILE A 1 146 ? 6.795 -10.627 -6.406 1.00 84.75 146 ILE A CA 1
ATOM 1174 C C . ILE A 1 146 ? 6.804 -9.819 -7.697 1.00 84.75 146 ILE A C 1
ATOM 1176 O O . ILE A 1 146 ? 6.109 -8.806 -7.818 1.00 84.75 146 ILE A O 1
ATOM 1180 N N . SER A 1 147 ? 7.602 -10.262 -8.670 1.00 79.19 147 SER A N 1
ATOM 1181 C CA . SER A 1 147 ? 7.693 -9.610 -9.977 1.00 79.19 147 SER A CA 1
ATOM 1182 C C . SER A 1 147 ? 6.348 -9.626 -10.699 1.00 79.19 147 SER A C 1
ATOM 1184 O O . SER A 1 147 ? 5.579 -10.584 -10.597 1.00 79.19 147 SER A O 1
ATOM 1186 N N . ALA A 1 148 ? 6.069 -8.575 -11.467 1.00 69.56 148 ALA A N 1
ATOM 1187 C CA . ALA A 1 148 ? 4.922 -8.579 -12.350 1.00 69.56 148 ALA A CA 1
ATOM 1188 C C . ALA A 1 148 ? 5.033 -9.710 -13.377 1.00 69.56 148 ALA A C 1
ATOM 1190 O O . ALA A 1 148 ? 6.030 -9.836 -14.100 1.00 69.56 148 ALA A O 1
ATOM 1191 N N . ARG A 1 149 ? 3.965 -10.513 -13.490 1.00 65.44 149 ARG A N 1
ATOM 1192 C CA . ARG A 1 149 ? 3.800 -11.429 -14.623 1.00 65.44 149 ARG A CA 1
ATOM 1193 C C . ARG A 1 149 ? 3.957 -10.602 -15.900 1.00 65.44 149 ARG A C 1
ATOM 1195 O O . ARG A 1 149 ? 3.449 -9.488 -15.998 1.00 65.44 149 ARG A O 1
ATOM 1202 N N . HIS A 1 150 ? 4.707 -11.109 -16.872 1.00 53.38 150 HIS A N 1
ATOM 1203 C CA . HIS A 1 150 ? 4.958 -10.391 -18.117 1.00 53.38 150 HIS A CA 1
ATOM 1204 C C . HIS A 1 150 ? 3.651 -10.207 -18.906 1.00 53.38 150 HIS A C 1
ATOM 1206 O O . HIS A 1 150 ? 3.291 -11.030 -19.743 1.00 53.38 150 HIS A O 1
ATOM 1212 N N . PHE A 1 151 ? 2.953 -9.091 -18.690 1.00 51.47 151 PHE A N 1
ATOM 1213 C CA . PHE A 1 151 ? 1.814 -8.658 -19.499 1.00 51.47 151 PHE A CA 1
ATOM 1214 C C . PHE A 1 151 ? 2.310 -8.066 -20.832 1.00 51.47 151 PHE A C 1
ATOM 1216 O O . PHE A 1 151 ? 2.048 -6.908 -21.156 1.00 51.47 151 PHE A O 1
ATOM 1223 N N . HIS A 1 152 ? 3.076 -8.831 -21.614 1.00 39.44 152 HIS A N 1
ATOM 1224 C CA . HIS A 1 152 ? 3.518 -8.391 -22.937 1.00 39.44 152 HIS A CA 1
ATOM 1225 C C . HIS A 1 152 ? 2.287 -8.156 -23.837 1.00 39.44 152 HIS A C 1
ATOM 1227 O O . HIS A 1 152 ? 1.534 -9.079 -24.141 1.00 39.44 152 HIS A O 1
ATOM 1233 N N . GLY A 1 153 ? 2.069 -6.905 -24.259 1.00 44.88 153 GLY A N 1
ATOM 1234 C CA . GLY A 1 153 ? 1.188 -6.567 -25.386 1.00 44.88 153 GLY A CA 1
ATOM 1235 C C . GLY A 1 153 ? -0.288 -6.258 -25.097 1.00 44.88 153 GLY A C 1
ATOM 1236 O O . GLY A 1 153 ? -1.065 -6.131 -26.045 1.00 44.88 153 GLY A O 1
ATOM 1237 N N . ARG A 1 154 ? -0.727 -6.097 -23.843 1.00 46.72 154 ARG A N 1
ATOM 1238 C CA . ARG A 1 154 ? -2.155 -5.854 -23.549 1.00 46.72 154 ARG A CA 1
ATOM 1239 C C . ARG A 1 154 ? -2.472 -4.354 -23.477 1.00 46.72 154 ARG A C 1
ATOM 1241 O O . ARG A 1 154 ? -2.206 -3.699 -22.480 1.00 46.72 154 ARG A O 1
ATOM 1248 N N . ARG A 1 155 ? -3.046 -3.802 -24.557 1.00 41.50 155 ARG A N 1
ATOM 1249 C CA . ARG A 1 155 ? -3.508 -2.400 -24.619 1.00 41.50 155 ARG A CA 1
ATOM 1250 C C . ARG A 1 155 ? -4.579 -2.123 -23.554 1.00 41.50 155 ARG A C 1
ATOM 1252 O O . ARG A 1 155 ? -5.596 -2.819 -23.512 1.00 41.50 155 ARG A O 1
ATOM 1259 N N . ILE A 1 156 ? -4.365 -1.056 -22.783 1.00 44.00 156 ILE A N 1
ATOM 1260 C CA . ILE A 1 156 ? -5.333 -0.446 -21.858 1.00 44.00 156 ILE A CA 1
ATOM 1261 C C . ILE A 1 156 ? -6.692 -0.296 -22.568 1.00 44.00 156 ILE A C 1
ATOM 1263 O O . ILE A 1 156 ? -6.762 0.164 -23.710 1.00 44.00 156 ILE A O 1
ATOM 1267 N N . GLY A 1 157 ? -7.768 -0.753 -21.923 1.00 45.78 157 GLY A N 1
ATOM 1268 C CA . GLY A 1 157 ? -9.149 -0.555 -22.378 1.00 45.78 157 GLY A CA 1
ATOM 1269 C C . GLY A 1 157 ? -9.651 -1.415 -23.550 1.00 45.78 157 GLY A C 1
ATOM 1270 O O . GLY A 1 157 ? -10.817 -1.277 -23.913 1.00 45.78 157 GLY A O 1
ATOM 1271 N N . LYS A 1 158 ? -8.844 -2.304 -24.154 1.00 40.34 158 LYS A N 1
ATOM 1272 C CA . LYS A 1 158 ? -9.310 -3.183 -25.259 1.00 40.34 158 LYS A CA 1
ATOM 1273 C C . LYS A 1 158 ? -9.585 -4.632 -24.877 1.00 40.34 158 LYS A C 1
ATOM 1275 O O . LYS A 1 158 ? -10.234 -5.341 -25.640 1.00 40.34 158 LYS A O 1
ATOM 1280 N N . ASN A 1 159 ? -9.137 -5.059 -23.706 1.00 45.44 159 ASN A N 1
ATOM 1281 C CA . ASN A 1 159 ? -9.310 -6.431 -23.260 1.00 45.44 159 ASN A CA 1
ATOM 1282 C C . ASN A 1 159 ? -10.347 -6.455 -22.142 1.00 45.44 159 ASN A C 1
ATOM 1284 O O . ASN A 1 159 ? -10.018 -6.383 -20.963 1.00 45.44 159 ASN A O 1
ATOM 1288 N N . SER A 1 160 ? -11.618 -6.553 -22.540 1.00 42.91 160 SER A N 1
ATOM 1289 C CA . SER A 1 160 ? -12.621 -7.164 -21.668 1.00 42.91 160 SER A CA 1
ATOM 1290 C C . SER A 1 160 ? -12.094 -8.547 -21.263 1.00 42.91 160 SER A C 1
ATOM 1292 O O . SER A 1 160 ? -11.467 -9.199 -22.108 1.00 42.91 160 SER A O 1
ATOM 1294 N N . PRO A 1 161 ? -12.281 -9.000 -20.012 1.00 44.47 161 PRO A N 1
ATOM 1295 C CA . PRO A 1 161 ? -11.921 -10.351 -19.617 1.00 44.47 161 PRO A CA 1
ATOM 1296 C C . PRO A 1 161 ? -12.827 -11.353 -20.344 1.00 44.47 161 PRO A C 1
ATOM 1298 O O . PRO A 1 161 ? -13.817 -11.855 -19.827 1.00 44.47 161 PRO A O 1
ATOM 1301 N N . CYS A 1 162 ? -12.519 -11.594 -21.609 1.00 38.78 162 CYS A N 1
ATOM 1302 C CA . CYS A 1 162 ? -13.207 -12.544 -22.449 1.00 38.78 162 CYS A CA 1
ATOM 1303 C C . CYS A 1 162 ? -12.388 -13.834 -22.424 1.00 38.78 162 CYS A C 1
ATOM 1305 O O . CYS A 1 162 ? -11.297 -13.891 -22.986 1.00 38.78 162 CYS A O 1
ATOM 1307 N N . ALA A 1 163 ? -12.938 -14.852 -21.761 1.00 40.56 163 ALA A N 1
ATOM 1308 C CA . ALA A 1 163 ? -12.698 -16.274 -22.020 1.00 40.56 163 ALA A CA 1
ATOM 1309 C C . ALA A 1 163 ? -11.252 -16.813 -21.925 1.00 40.56 163 ALA A C 1
ATOM 1311 O O . ALA A 1 163 ? -10.921 -17.785 -22.599 1.00 40.56 163 ALA A O 1
ATOM 1312 N N . CYS A 1 164 ? -10.400 -16.256 -21.062 1.00 44.31 164 CYS A N 1
ATOM 1313 C CA . CYS A 1 164 ? -9.171 -16.937 -20.633 1.00 44.31 164 CYS A CA 1
ATOM 1314 C C . CYS A 1 164 ? -9.296 -17.398 -19.173 1.00 44.31 164 CYS A C 1
ATOM 1316 O O . CYS A 1 164 ? -9.937 -16.727 -18.362 1.00 44.31 164 CYS A O 1
ATOM 1318 N N . HIS A 1 165 ? -8.682 -18.539 -18.843 1.00 50.53 165 HIS A N 1
ATOM 1319 C CA . HIS A 1 165 ? -8.527 -19.015 -17.466 1.00 50.53 165 HIS A CA 1
ATOM 1320 C C . HIS A 1 165 ? -7.564 -18.080 -16.728 1.00 50.53 165 HIS A C 1
ATOM 1322 O O . HIS A 1 165 ? -6.355 -18.283 -16.749 1.00 50.53 165 HIS A O 1
ATOM 1328 N N . TRP A 1 166 ? -8.096 -17.008 -16.156 1.00 59.28 166 TRP A N 1
ATOM 1329 C CA . TRP A 1 166 ? -7.346 -16.102 -15.296 1.00 59.28 166 TRP A CA 1
ATOM 1330 C C . TRP A 1 166 ? -7.601 -16.463 -13.836 1.00 59.28 166 TRP A C 1
ATOM 1332 O O . TRP A 1 166 ? -8.722 -16.836 -13.473 1.00 59.28 166 TRP A O 1
ATOM 1342 N N . GLU A 1 167 ? -6.579 -16.319 -13.001 1.00 66.81 167 GLU A N 1
ATOM 1343 C CA . GLU A 1 167 ? -6.746 -16.392 -11.554 1.00 66.81 167 GLU A CA 1
ATOM 1344 C C . GLU A 1 167 ? -7.446 -15.115 -11.067 1.00 66.81 167 GLU A C 1
ATOM 1346 O O . GLU A 1 167 ? -7.374 -14.061 -11.702 1.00 66.81 167 GLU A O 1
ATOM 1351 N N . LEU A 1 168 ? -8.170 -15.192 -9.948 1.00 68.19 168 LEU A N 1
ATOM 1352 C CA . LEU A 1 168 ? -8.932 -14.051 -9.426 1.00 68.19 168 LEU A CA 1
ATOM 1353 C C . LEU A 1 168 ? -8.046 -12.819 -9.175 1.00 68.19 168 LEU A C 1
ATOM 1355 O O . LEU A 1 168 ? -8.488 -11.689 -9.379 1.00 68.19 168 LEU A O 1
ATOM 1359 N N . GLU A 1 169 ? -6.797 -13.036 -8.763 1.00 67.19 169 GLU A N 1
ATOM 1360 C CA . GLU A 1 169 ? -5.815 -11.966 -8.595 1.00 67.19 169 GLU A CA 1
ATOM 1361 C C . GLU A 1 169 ? -5.598 -11.181 -9.894 1.00 67.19 169 GLU A C 1
ATOM 1363 O O . GLU A 1 169 ? -5.625 -9.954 -9.875 1.00 67.19 169 GLU A O 1
ATOM 1368 N N . ASP A 1 170 ? -5.511 -11.856 -11.040 1.00 66.69 170 ASP A N 1
ATOM 1369 C CA . ASP A 1 170 ? -5.315 -11.202 -12.331 1.00 66.69 170 ASP A CA 1
ATOM 1370 C C . ASP A 1 170 ? -6.538 -10.360 -12.742 1.00 66.69 170 ASP A C 1
ATOM 1372 O O . ASP A 1 170 ? -6.391 -9.285 -13.332 1.00 66.69 170 ASP A O 1
ATOM 1376 N N . TYR A 1 171 ? -7.750 -10.816 -12.399 1.00 63.22 171 TYR A N 1
ATOM 1377 C CA . TYR A 1 171 ? -8.987 -10.057 -12.614 1.00 63.22 171 TYR A CA 1
ATOM 1378 C C . TYR A 1 171 ? -9.005 -8.766 -11.796 1.00 63.22 171 TYR A C 1
ATOM 1380 O O . TYR A 1 171 ? -9.240 -7.689 -12.345 1.00 63.22 171 TYR A O 1
ATOM 1388 N N . LEU A 1 172 ? -8.725 -8.863 -10.494 1.00 66.00 172 LEU A N 1
ATOM 1389 C CA . LEU A 1 172 ? -8.733 -7.714 -9.584 1.00 66.00 172 LEU A CA 1
ATOM 1390 C C . LEU A 1 172 ? -7.631 -6.700 -9.926 1.00 66.00 172 LEU A C 1
ATOM 1392 O O . LEU A 1 172 ? -7.795 -5.507 -9.686 1.00 66.00 172 LEU A O 1
ATOM 1396 N N . MET A 1 173 ? -6.546 -7.154 -10.553 1.00 63.75 173 MET A N 1
ATOM 1397 C CA . MET A 1 173 ? -5.458 -6.308 -11.052 1.00 63.75 173 MET A CA 1
ATOM 1398 C C . MET A 1 173 ? -5.788 -5.592 -12.367 1.00 63.75 173 MET A C 1
ATOM 1400 O O . MET A 1 173 ? -5.161 -4.579 -12.682 1.00 63.75 173 MET A O 1
ATOM 1404 N N . CYS A 1 174 ? -6.753 -6.090 -13.143 1.00 57.03 174 CYS A N 1
ATOM 1405 C CA . CYS A 1 174 ? -7.148 -5.497 -14.423 1.00 57.03 174 CYS A CA 1
ATOM 1406 C C . CYS A 1 174 ? -8.415 -4.627 -14.336 1.00 57.03 174 CYS A C 1
ATOM 1408 O O . CYS A 1 174 ? -8.557 -3.703 -15.133 1.00 57.03 174 CYS A O 1
ATOM 1410 N N . ASP A 1 175 ? -9.342 -4.892 -13.406 1.00 52.88 175 ASP A N 1
ATOM 1411 C CA . ASP A 1 175 ? -10.704 -4.319 -13.453 1.00 52.88 175 ASP A CA 1
ATOM 1412 C C . ASP A 1 175 ? -10.892 -2.982 -12.700 1.00 52.88 175 ASP A C 1
ATOM 1414 O O . ASP A 1 175 ? -12.008 -2.488 -12.565 1.00 52.88 175 ASP A O 1
ATOM 1418 N N . VAL A 1 176 ? -9.811 -2.335 -12.249 1.00 51.06 176 VAL A N 1
ATOM 1419 C CA . VAL A 1 176 ? -9.880 -1.115 -11.411 1.00 51.06 176 VAL A CA 1
ATOM 1420 C C . VAL A 1 176 ? -10.233 0.174 -12.195 1.00 51.06 176 VAL A C 1
ATOM 1422 O O . VAL A 1 176 ? -10.245 1.255 -11.622 1.00 51.06 176 VAL A O 1
ATOM 1425 N N . GLU A 1 177 ? -10.570 0.103 -13.489 1.00 45.84 177 GLU A N 1
ATOM 1426 C CA . GLU A 1 177 ? -10.967 1.281 -14.297 1.00 45.84 177 GLU A CA 1
ATOM 1427 C C . GLU A 1 177 ? -12.428 1.287 -14.783 1.00 45.84 177 GLU A C 1
ATOM 1429 O O . GLU A 1 177 ? -12.871 2.269 -15.387 1.00 45.84 177 GLU A O 1
ATOM 1434 N N . LYS A 1 178 ? -13.233 0.250 -14.518 1.00 41.34 178 LYS A N 1
ATOM 1435 C CA . LYS A 1 178 ? -14.648 0.263 -14.933 1.00 41.34 178 LYS A CA 1
ATOM 1436 C C . LYS A 1 178 ? -15.511 1.028 -13.935 1.00 41.34 178 LYS A C 1
ATOM 1438 O O . LYS A 1 178 ? -16.296 0.447 -13.195 1.00 41.34 178 LYS A O 1
ATOM 1443 N N . GLY A 1 179 ? -15.352 2.348 -13.930 1.00 39.53 179 GLY A N 1
ATOM 1444 C CA . GLY A 1 179 ? -16.081 3.207 -13.005 1.00 39.53 179 GLY A CA 1
ATOM 1445 C C . GLY A 1 179 ? -16.293 4.658 -13.411 1.00 39.53 179 GLY A C 1
ATOM 1446 O O . GLY A 1 179 ? -17.019 5.319 -12.690 1.00 39.53 179 GLY A O 1
ATOM 1447 N N . TYR A 1 180 ? -15.744 5.173 -14.519 1.00 34.28 180 TYR A N 1
ATOM 1448 C CA . TYR A 1 180 ? -16.059 6.539 -14.971 1.00 34.28 180 TYR A CA 1
ATOM 1449 C C . TYR A 1 180 ? -16.066 6.662 -16.500 1.00 34.28 180 TYR A C 1
ATOM 1451 O O . TYR A 1 180 ? -15.072 6.988 -17.144 1.00 34.28 180 TYR A O 1
ATOM 1459 N N . ARG A 1 181 ? -17.244 6.431 -17.079 1.00 30.75 181 ARG A N 1
ATOM 1460 C CA . ARG A 1 181 ? -17.730 7.194 -18.232 1.00 30.75 181 ARG A CA 1
ATOM 1461 C C . ARG A 1 181 ? -19.143 7.655 -17.886 1.00 30.75 181 ARG A C 1
ATOM 1463 O O . ARG A 1 181 ? -20.083 6.878 -18.028 1.00 30.75 181 ARG A O 1
ATOM 1470 N N . MET A 1 182 ? -19.256 8.879 -17.381 1.00 30.22 182 MET A N 1
ATOM 1471 C CA . MET A 1 182 ? -20.427 9.719 -17.632 1.00 30.22 182 MET A CA 1
ATOM 1472 C C . MET A 1 182 ? -20.010 10.758 -18.660 1.00 30.22 182 MET A C 1
ATOM 1474 O O . MET A 1 182 ? -18.895 11.302 -18.490 1.00 30.22 182 MET A O 1
#

Organism: Triticum aestivum (NCBI:txid4565)

Foldseek 3Di:
DDWDWDPPPPDPTDIAAAPPPPLPPPCPFKDKDWDWEDDPVWIKIKIKIKGPCQVVPVSDDPVQWDADPNITMGIWIWTCPRVVSYTHTDLFPDQQWEWEDEPPDIYIDGCVVVVVDHGRKYAYAPVRCVVVVAWGMAHSVNRDTHGHDPPPPDDQPPDDPPDDPDDVSNVSSRPPPPPDDD

pLDDT: mean 74.15, std 15.99, range [30.22, 93.88]

Radius of gyration: 17.12 Å; chains: 1; bounding box: 45×37×42 Å

Sequence (182 aa):
MIITLDLTPGVEPHMVCLLEDPRLVNHHETIIYSYLVRSHDRMLMVRYLFGTNLLQGGGYNEEDIFMWQDCPSRMEVLEVDLPSRRLVTQHGIGSRCAAFVGASHTVMVSTEKFPWIISNAVYLNYCMQGVFRHFATYCFEDKTTISARHFHGRRIGKNSPCACHWELEDYLMCDVEKGYRM